Protein AF-A0A921DQW8-F1 (afdb_monomer_lite)

Structure (mmCIF, N/CA/C/O backbone):
data_AF-A0A921DQW8-F1
#
_entry.id   AF-A0A921DQW8-F1
#
loop_
_atom_site.group_PDB
_atom_site.id
_atom_site.type_symbol
_atom_site.label_atom_id
_atom_site.label_alt_id
_atom_site.label_comp_id
_atom_site.label_asym_id
_atom_site.label_entity_id
_atom_site.label_seq_id
_atom_site.pdbx_PDB_ins_code
_atom_site.Cartn_x
_atom_site.Cartn_y
_atom_site.Cartn_z
_atom_site.occupancy
_atom_site.B_iso_or_equiv
_atom_site.auth_seq_id
_atom_site.auth_comp_id
_atom_site.auth_asym_id
_atom_site.auth_atom_id
_atom_site.pdbx_PDB_model_num
ATOM 1 N N . SER A 1 1 ? 6.099 13.358 -1.386 1.00 64.31 1 SER A N 1
ATOM 2 C CA . SER A 1 1 ? 5.089 12.644 -2.205 1.00 64.31 1 SER A CA 1
ATOM 3 C C . SER A 1 1 ? 3.681 12.896 -1.661 1.00 64.31 1 SER A C 1
ATOM 5 O O . SER A 1 1 ? 3.544 13.055 -0.454 1.00 64.31 1 SER A O 1
ATOM 7 N N . ASN A 1 2 ? 2.628 12.909 -2.497 1.00 73.12 2 ASN A N 1
ATOM 8 C CA . ASN A 1 2 ? 1.235 13.080 -2.028 1.00 73.12 2 ASN A CA 1
ATOM 9 C C . ASN A 1 2 ? 0.839 12.033 -0.972 1.00 73.12 2 ASN A C 1
ATOM 11 O O . ASN A 1 2 ? 0.105 12.347 -0.037 1.00 73.12 2 ASN A O 1
ATOM 15 N N . ILE A 1 3 ? 1.377 10.813 -1.077 1.00 74.94 3 ILE A N 1
ATOM 16 C CA . ILE A 1 3 ? 1.106 9.724 -0.129 1.00 74.94 3 ILE A CA 1
ATOM 17 C C . ILE A 1 3 ? 1.624 10.028 1.285 1.00 74.94 3 ILE A C 1
ATOM 19 O O . ILE A 1 3 ? 0.989 9.659 2.266 1.00 74.94 3 ILE A O 1
ATOM 23 N N . GLU A 1 4 ? 2.737 10.754 1.407 1.00 78.25 4 GLU A N 1
ATOM 24 C CA . GLU A 1 4 ? 3.323 11.128 2.700 1.00 78.25 4 GLU A CA 1
ATOM 25 C C . GLU A 1 4 ? 2.500 12.219 3.378 1.00 78.25 4 GLU A C 1
ATOM 27 O O . GLU A 1 4 ? 2.271 12.160 4.583 1.00 78.25 4 GLU A O 1
ATOM 32 N N . THR A 1 5 ? 2.004 13.185 2.599 1.00 81.56 5 THR A N 1
ATOM 33 C CA . THR A 1 5 ? 1.099 14.227 3.096 1.00 81.56 5 THR A CA 1
ATOM 34 C C . THR A 1 5 ? -0.198 13.613 3.618 1.00 81.56 5 THR A C 1
ATOM 36 O O . THR A 1 5 ? -0.633 13.939 4.722 1.00 81.56 5 THR A O 1
ATOM 39 N N . ILE A 1 6 ? -0.785 12.679 2.862 1.00 79.12 6 ILE A N 1
ATOM 40 C CA . ILE A 1 6 ? -1.990 11.944 3.272 1.00 79.12 6 ILE A CA 1
ATOM 41 C C . ILE A 1 6 ? -1.719 11.151 4.555 1.00 79.12 6 ILE A C 1
ATOM 43 O O . ILE A 1 6 ? -2.476 11.259 5.520 1.00 79.12 6 ILE A O 1
ATOM 47 N N . LEU A 1 7 ? -0.608 10.415 4.605 1.00 81.69 7 LEU A N 1
ATOM 48 C CA . LEU A 1 7 ? -0.216 9.628 5.771 1.00 81.69 7 LEU A CA 1
ATOM 49 C C . LEU A 1 7 ? -0.015 10.515 7.009 1.00 81.69 7 LEU A C 1
ATOM 51 O O . LEU A 1 7 ? -0.511 10.173 8.079 1.00 81.69 7 LEU A O 1
ATOM 55 N N . LYS A 1 8 ? 0.625 11.681 6.868 1.00 84.81 8 LYS A N 1
ATOM 56 C CA . LYS A 1 8 ? 0.818 12.648 7.960 1.00 84.81 8 LYS A CA 1
ATOM 57 C C . LYS A 1 8 ? -0.508 13.199 8.488 1.00 84.81 8 LYS A C 1
ATOM 59 O O . LYS A 1 8 ? -0.689 13.304 9.700 1.00 84.81 8 LYS A O 1
ATOM 64 N N . HIS A 1 9 ? -1.442 13.549 7.602 1.00 83.06 9 HIS A N 1
ATOM 65 C CA . HIS A 1 9 ? -2.761 14.036 8.015 1.00 83.06 9 HIS A CA 1
ATOM 66 C C . HIS A 1 9 ? -3.558 12.959 8.754 1.00 83.06 9 HIS A C 1
ATOM 68 O O . HIS A 1 9 ? -4.126 13.235 9.808 1.00 83.06 9 HIS A O 1
ATOM 74 N N . ILE A 1 10 ? -3.556 11.728 8.242 1.00 82.12 10 ILE A N 1
ATOM 75 C CA . ILE A 1 10 ? -4.278 10.614 8.864 1.00 82.12 10 ILE A CA 1
ATOM 76 C C . ILE A 1 10 ? -3.644 10.238 10.208 1.00 82.12 10 ILE A C 1
ATOM 78 O O . ILE A 1 10 ? -4.370 10.010 11.171 1.00 82.12 10 ILE A O 1
ATOM 82 N N . GLN A 1 11 ? -2.312 10.259 10.320 1.00 82.75 11 GLN A N 1
ATOM 83 C CA . GLN A 1 11 ? -1.618 10.092 11.602 1.00 82.75 11 GLN A CA 1
ATOM 84 C C . GLN A 1 11 ? -2.029 11.155 12.616 1.00 82.75 11 GLN A C 1
ATOM 86 O O . GLN A 1 11 ? -2.418 10.813 13.726 1.00 82.75 11 GLN A O 1
ATOM 91 N N . SER A 1 12 ? -2.045 12.431 12.218 1.00 82.44 12 SER A N 1
ATOM 92 C CA . SER A 1 12 ? -2.461 13.516 13.112 1.00 82.44 12 SER A CA 1
ATOM 93 C C . SER A 1 12 ? -3.889 13.333 13.641 1.00 82.44 12 SER A C 1
ATOM 95 O O . SER A 1 12 ? -4.164 13.673 14.791 1.00 82.44 12 SER A O 1
ATOM 97 N N . ILE A 1 13 ? -4.796 12.782 12.829 1.00 83.12 13 ILE A N 1
ATOM 98 C CA . ILE A 1 13 ? -6.156 12.436 13.263 1.00 83.12 13 ILE A CA 1
ATOM 99 C C . ILE A 1 13 ? -6.124 11.247 14.231 1.00 83.12 13 ILE A C 1
ATOM 101 O O . ILE A 1 13 ? -6.707 11.328 15.309 1.00 83.12 13 ILE A O 1
ATOM 105 N N . ALA A 1 14 ? -5.407 10.175 13.887 1.00 82.44 14 ALA A N 1
ATOM 106 C CA . ALA A 1 14 ? -5.296 8.979 14.721 1.00 82.44 14 ALA A CA 1
ATOM 107 C C . ALA A 1 14 ? -4.681 9.269 16.108 1.00 82.44 14 ALA A C 1
ATOM 109 O O . ALA A 1 14 ? -5.123 8.704 17.110 1.00 82.44 14 ALA A O 1
ATOM 110 N N . ASP A 1 15 ? -3.701 10.172 16.183 1.00 82.19 15 ASP A N 1
ATOM 111 C CA . ASP A 1 15 ? -3.058 10.586 17.436 1.00 82.19 15 ASP A CA 1
ATOM 112 C C . ASP A 1 15 ? -3.996 11.439 18.303 1.00 82.19 15 ASP A C 1
ATOM 114 O O . ASP A 1 15 ? -4.072 11.244 19.519 1.00 82.19 15 ASP A O 1
ATOM 118 N N . LYS A 1 16 ? -4.779 12.334 17.683 1.00 80.31 16 LYS A N 1
ATOM 119 C CA . LYS A 1 16 ? -5.834 13.096 18.376 1.00 80.31 16 LYS A CA 1
ATOM 120 C C . LYS A 1 16 ? -6.918 12.185 18.950 1.00 80.31 16 LYS A C 1
ATOM 122 O O . LYS A 1 16 ? -7.450 12.473 20.018 1.00 80.31 16 LYS A O 1
ATOM 127 N N . GLU A 1 17 ? -7.238 11.089 18.267 1.00 74.56 17 GLU A N 1
ATOM 128 C CA . GLU A 1 17 ? -8.199 10.101 18.762 1.00 74.56 17 GLU A CA 1
ATOM 129 C C . GLU A 1 17 ? -7.657 9.303 19.958 1.00 74.56 17 GLU A C 1
ATOM 131 O O . GLU A 1 17 ? -8.418 9.071 20.896 1.00 74.56 17 GLU A O 1
ATOM 136 N N . LYS A 1 18 ? -6.356 8.960 19.982 1.00 67.00 18 LYS A N 1
ATOM 137 C CA . LYS A 1 18 ? -5.701 8.311 21.140 1.00 67.00 18 LYS A CA 1
ATOM 138 C C . LYS A 1 18 ? -5.631 9.212 22.373 1.00 67.00 18 LYS A C 1
ATOM 140 O O . LYS A 1 18 ? -5.894 8.760 23.482 1.00 67.00 18 LYS A O 1
ATOM 145 N N . GLY A 1 19 ? -5.291 10.490 22.196 1.00 56.78 19 GLY A N 1
ATOM 146 C CA . GLY A 1 19 ? -5.148 11.439 23.311 1.00 56.78 19 GLY A CA 1
ATOM 147 C C . GLY A 1 19 ? -6.454 11.731 24.059 1.00 56.78 19 GLY A C 1
ATOM 148 O O . GLY A 1 19 ? -6.428 12.208 25.188 1.00 56.78 19 GLY A O 1
ATOM 149 N N . ASN A 1 20 ? -7.596 11.408 23.453 1.00 55.75 20 ASN A N 1
ATOM 150 C CA . ASN A 1 20 ? -8.922 11.669 24.000 1.00 55.75 20 ASN A CA 1
ATOM 151 C C . ASN A 1 20 ? -9.524 10.442 24.724 1.00 55.75 20 ASN A C 1
ATOM 153 O O . ASN A 1 20 ? -10.713 10.439 25.031 1.00 55.75 20 ASN A O 1
ATOM 157 N N . GLU A 1 21 ? -8.756 9.368 24.950 1.00 49.47 21 GLU A N 1
ATOM 158 C CA . GLU A 1 21 ? -9.203 8.145 25.650 1.00 49.47 21 GLU A CA 1
ATOM 159 C C . GLU A 1 21 ? -9.097 8.234 27.192 1.00 49.47 21 GLU A C 1
ATOM 161 O O . GLU A 1 21 ? -9.459 7.283 27.877 1.00 49.47 21 GLU A O 1
ATOM 166 N N . GLY A 1 22 ? -8.647 9.366 27.753 1.00 45.25 22 GLY A N 1
ATOM 167 C CA . GLY A 1 22 ? -8.372 9.521 29.193 1.00 45.25 22 GLY A CA 1
ATOM 168 C C . GLY A 1 22 ? -9.376 10.323 30.034 1.00 45.25 22 GLY A C 1
ATOM 169 O O . GLY A 1 22 ? -9.175 10.437 31.239 1.00 45.25 22 GLY A O 1
ATOM 170 N N . GLN A 1 23 ? -10.437 10.897 29.462 1.00 44.53 23 GLN A N 1
ATOM 171 C CA . GLN A 1 23 ? -11.397 11.718 30.217 1.00 44.53 23 GLN A CA 1
ATOM 172 C C . GLN A 1 23 ? -12.835 11.373 29.839 1.00 44.53 23 GLN A C 1
ATOM 174 O O . GLN A 1 23 ? -13.385 11.913 28.885 1.00 44.53 23 GLN A O 1
ATOM 179 N N . GLN A 1 24 ? -13.457 10.492 30.623 1.00 40.00 24 GLN A N 1
ATOM 180 C CA . GLN A 1 24 ? -14.913 10.461 30.734 1.00 40.00 24 GLN A CA 1
ATOM 181 C C . GLN A 1 24 ? -15.330 9.940 32.116 1.00 40.00 24 GLN A C 1
ATOM 183 O O . GLN A 1 24 ? -15.578 8.759 32.329 1.00 40.00 24 GLN A O 1
ATOM 188 N N . ALA A 1 25 ? -15.402 10.873 33.064 1.00 41.19 25 ALA A N 1
ATOM 189 C CA . ALA A 1 25 ? -16.357 10.840 34.161 1.00 41.19 25 ALA A CA 1
ATOM 190 C C . ALA A 1 25 ? -16.971 12.245 34.237 1.00 41.19 25 ALA A C 1
ATOM 192 O O . ALA A 1 25 ? -16.281 13.191 34.609 1.00 41.19 25 ALA A O 1
ATOM 193 N N . GLY A 1 26 ? -18.237 12.388 33.830 1.00 39.81 26 GLY A N 1
ATOM 194 C CA . GLY A 1 26 ? -19.007 13.617 34.049 1.00 39.81 26 GLY A CA 1
ATOM 195 C C . GLY A 1 26 ? -19.821 14.124 32.856 1.00 39.81 26 GLY A C 1
ATOM 196 O O . GLY A 1 26 ? -19.313 14.876 32.038 1.00 39.81 26 GLY A O 1
ATOM 197 N N . THR A 1 27 ? -21.106 13.763 32.881 1.00 38.38 27 THR A N 1
ATOM 198 C CA . THR A 1 27 ? -22.285 14.583 32.538 1.00 38.38 27 THR A CA 1
ATOM 199 C C . THR A 1 27 ? -22.558 15.001 31.083 1.00 38.38 27 THR A C 1
ATOM 201 O O . THR A 1 27 ? -21.798 15.702 30.426 1.00 38.38 27 THR A O 1
ATOM 204 N N . SER A 1 28 ? -23.763 14.604 30.660 1.00 54.41 28 SER A N 1
ATOM 205 C CA . SER A 1 28 ? -24.532 14.940 29.463 1.00 54.41 28 SER A CA 1
ATOM 206 C C . SER A 1 28 ? -24.304 16.315 28.830 1.00 54.41 28 SER A C 1
ATOM 208 O O . SER A 1 28 ? -24.514 17.355 29.453 1.00 54.41 28 SER A O 1
ATOM 210 N N . SER A 1 29 ? -24.096 16.299 27.514 1.00 36.59 29 SER A N 1
ATOM 211 C CA . SER A 1 29 ? -24.770 17.206 26.580 1.00 36.59 29 SER A CA 1
ATOM 212 C C . SER A 1 29 ? -24.834 16.560 25.201 1.00 36.59 29 SER A C 1
ATOM 214 O O . SER A 1 29 ? -23.840 16.057 24.680 1.00 36.59 29 SER A O 1
ATOM 216 N N . GLU A 1 30 ? -26.038 16.550 24.641 1.00 48.25 30 GLU A N 1
ATOM 217 C CA . GLU A 1 30 ? -26.381 16.025 23.327 1.00 48.25 30 GLU A CA 1
ATOM 218 C C . GLU A 1 30 ? -25.607 16.769 22.232 1.00 48.25 30 GLU A C 1
ATOM 220 O O . GLU A 1 30 ? -25.965 17.842 21.764 1.00 48.25 30 GLU A O 1
ATOM 225 N N . THR A 1 31 ? -24.507 16.172 21.807 1.00 42.84 31 THR A N 1
ATOM 226 C CA . THR A 1 31 ? -23.959 16.306 20.454 1.00 42.84 31 THR A CA 1
ATOM 227 C C . THR A 1 31 ? -23.869 14.865 19.967 1.00 42.84 31 THR A C 1
ATOM 229 O O . THR A 1 31 ? -23.573 14.019 20.814 1.00 42.84 31 THR A O 1
ATOM 232 N N . PRO A 1 32 ? -24.148 14.508 18.697 1.00 42.09 32 PRO A N 1
ATOM 233 C CA . PRO A 1 32 ? -24.033 13.117 18.286 1.00 42.09 32 PRO A CA 1
ATOM 234 C C . PRO A 1 32 ? -22.582 12.720 18.520 1.00 42.09 32 PRO A C 1
ATOM 236 O O . PRO A 1 32 ? -21.691 13.132 17.771 1.00 42.09 32 PRO A O 1
ATOM 239 N N . GLU A 1 33 ? -22.343 11.994 19.616 1.00 46.59 33 GLU A N 1
ATOM 240 C CA . GLU A 1 33 ? -21.067 11.390 19.913 1.00 46.59 33 GLU A CA 1
ATOM 241 C C . GLU A 1 33 ? -20.765 10.606 18.650 1.00 46.59 33 GLU A C 1
ATOM 243 O O . GLU A 1 33 ? -21.420 9.604 18.335 1.00 46.59 33 GLU A O 1
ATOM 248 N N . LYS A 1 34 ? -19.790 11.098 17.880 1.00 54.97 34 LYS A N 1
ATOM 249 C CA . LYS A 1 34 ? -19.016 10.267 16.974 1.00 54.97 34 LYS A CA 1
ATOM 250 C C . LYS A 1 34 ? -18.355 9.261 17.892 1.00 54.97 34 LYS A C 1
ATOM 252 O O . LYS A 1 34 ? -17.221 9.444 18.325 1.00 54.97 34 LYS A O 1
ATOM 257 N N . SER A 1 35 ? -19.151 8.267 18.270 1.00 53.91 35 SER A N 1
ATOM 258 C CA . SER A 1 35 ? -18.756 7.079 18.977 1.00 53.91 35 SER A CA 1
ATOM 259 C C . SER A 1 35 ? -17.465 6.680 18.304 1.00 53.91 35 SER A C 1
ATOM 261 O O . SER A 1 35 ? -17.421 6.485 17.085 1.00 53.91 35 SER A O 1
ATOM 263 N N . LYS A 1 36 ? -16.392 6.705 19.092 1.00 66.31 36 LYS A N 1
ATOM 264 C CA . LYS A 1 36 ? -15.060 6.247 18.717 1.00 66.31 36 LYS A CA 1
ATOM 265 C C . LYS A 1 36 ? -15.177 4.741 18.483 1.00 66.31 36 LYS A C 1
ATOM 267 O O . LYS A 1 36 ? -14.732 3.942 19.300 1.00 66.31 36 LYS A O 1
ATOM 272 N N . LYS A 1 37 ? -15.916 4.346 17.441 1.00 77.81 37 LYS A N 1
ATOM 273 C CA . LYS A 1 37 ? -16.248 2.963 17.135 1.00 77.81 37 LYS A CA 1
ATOM 274 C C . LYS A 1 37 ? -14.937 2.302 16.772 1.00 77.81 37 LYS A C 1
ATOM 276 O O . LYS A 1 37 ? -14.331 2.613 15.746 1.00 77.81 37 LYS A O 1
ATOM 281 N N . LYS A 1 38 ? -14.488 1.441 17.675 1.00 87.81 38 LYS A N 1
ATOM 282 C CA . LYS A 1 38 ? -13.347 0.576 17.446 1.00 87.81 38 LYS A CA 1
ATOM 283 C C . LYS A 1 38 ? -13.809 -0.570 16.562 1.00 87.81 38 LYS A C 1
ATOM 285 O O . LYS A 1 38 ? -14.911 -1.090 16.729 1.00 87.81 38 LYS A O 1
ATOM 290 N N . VAL A 1 39 ? -12.974 -0.921 15.602 1.00 89.06 39 VAL A N 1
ATOM 291 C CA . VAL A 1 39 ? -13.203 -2.009 14.663 1.00 89.06 39 VAL A CA 1
ATOM 292 C C . VAL A 1 39 ? -12.063 -3.007 14.768 1.00 89.06 39 VAL A C 1
ATOM 294 O O . VAL A 1 39 ? -10.925 -2.653 15.086 1.00 89.06 39 VAL A O 1
ATOM 297 N N . ILE A 1 40 ? -12.387 -4.262 14.492 1.00 92.00 40 ILE A N 1
ATOM 298 C CA . ILE A 1 40 ? -11.417 -5.321 14.249 1.00 92.00 40 ILE A CA 1
ATOM 299 C C . ILE A 1 40 ? -11.579 -5.682 12.780 1.00 92.00 40 ILE A C 1
ATOM 301 O O . ILE A 1 40 ? -12.696 -5.927 12.326 1.00 92.00 40 ILE A O 1
ATOM 305 N N . ILE A 1 41 ? -10.481 -5.656 12.033 1.00 91.69 41 ILE A N 1
ATOM 306 C CA . ILE A 1 41 ? -10.473 -6.048 10.624 1.00 91.69 41 ILE A CA 1
ATOM 307 C C . ILE A 1 41 ? -9.690 -7.353 10.553 1.00 91.69 41 ILE A C 1
ATOM 309 O O . ILE A 1 41 ? -8.467 -7.362 10.707 1.00 91.69 41 ILE A O 1
ATOM 313 N N . ASP A 1 42 ? -10.407 -8.457 10.361 1.00 93.50 42 ASP A N 1
ATOM 314 C CA . ASP A 1 42 ? -9.800 -9.787 10.301 1.00 93.50 42 ASP A CA 1
ATOM 315 C C . ASP A 1 42 ? -8.896 -9.939 9.084 1.00 93.50 42 ASP A C 1
ATOM 317 O O . ASP A 1 42 ? -7.790 -10.464 9.200 1.00 93.50 42 ASP A O 1
ATOM 321 N N . GLU A 1 43 ? -9.339 -9.426 7.939 1.00 93.75 43 GLU A N 1
ATOM 322 C CA . GLU A 1 43 ? -8.581 -9.475 6.702 1.00 93.75 43 GLU A CA 1
ATOM 323 C C . GLU A 1 43 ? -8.885 -8.270 5.810 1.00 93.75 43 GLU A C 1
ATOM 325 O O . GLU A 1 43 ? -10.036 -7.888 5.600 1.00 93.75 43 GLU A O 1
ATOM 330 N N . LEU A 1 44 ? -7.822 -7.696 5.257 1.00 93.44 44 LEU A N 1
ATOM 331 C CA . LEU A 1 44 ? -7.856 -6.731 4.177 1.00 93.44 44 LEU A CA 1
ATOM 332 C C . LEU A 1 44 ? -6.941 -7.224 3.060 1.00 93.44 44 LEU A C 1
ATOM 334 O O . LEU A 1 44 ? -5.747 -7.442 3.275 1.00 93.44 44 LEU A O 1
ATOM 338 N N . VAL A 1 45 ? -7.495 -7.334 1.855 1.00 93.75 45 VAL A N 1
ATOM 339 C CA . VAL A 1 45 ? -6.744 -7.694 0.652 1.00 93.75 45 VAL A CA 1
ATOM 340 C C . VAL A 1 45 ? -6.881 -6.580 -0.378 1.00 93.75 45 VAL A C 1
ATOM 342 O O . VAL A 1 45 ? -7.992 -6.225 -0.767 1.00 93.75 45 VAL A O 1
ATOM 345 N N . ILE A 1 46 ? -5.752 -6.048 -0.837 1.00 91.06 46 ILE A N 1
ATOM 346 C CA . ILE A 1 46 ? -5.675 -5.098 -1.947 1.00 91.06 46 ILE A CA 1
ATOM 347 C C . ILE A 1 46 ? -5.046 -5.836 -3.127 1.00 91.06 46 ILE A C 1
ATOM 349 O O . ILE A 1 46 ? -3.893 -6.261 -3.055 1.00 91.06 46 ILE A O 1
ATOM 353 N N . ARG A 1 47 ? -5.818 -6.001 -4.203 1.00 92.94 47 ARG A N 1
ATOM 354 C CA . ARG A 1 47 ? -5.421 -6.699 -5.434 1.00 92.94 47 ARG A CA 1
ATOM 355 C C . ARG A 1 47 ? -5.410 -5.733 -6.606 1.00 92.94 47 ARG A C 1
ATOM 357 O O . ARG A 1 47 ? -6.088 -4.709 -6.559 1.00 92.94 47 ARG A O 1
ATOM 364 N N . ASP A 1 48 ? -4.636 -6.080 -7.631 1.00 88.44 48 ASP A N 1
ATOM 365 C CA . ASP A 1 48 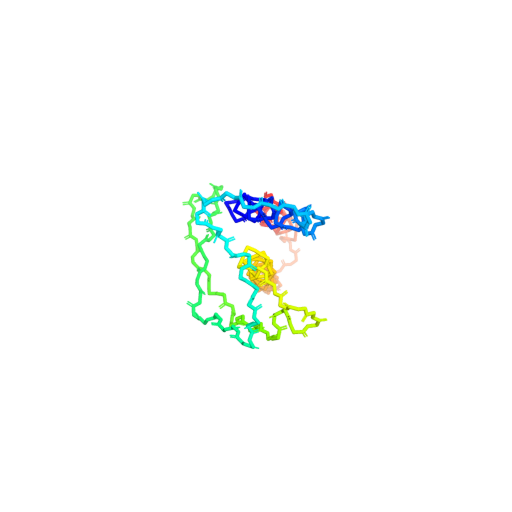? -4.611 -5.393 -8.929 1.00 88.44 48 ASP A CA 1
ATOM 366 C C . ASP A 1 48 ? -4.386 -3.874 -8.833 1.00 88.44 48 ASP A C 1
ATOM 368 O O . ASP A 1 48 ? -4.796 -3.097 -9.698 1.00 88.44 48 ASP A O 1
ATOM 372 N N . ALA A 1 49 ? -3.721 -3.433 -7.764 1.00 86.75 49 ALA A N 1
ATOM 373 C CA . ALA A 1 49 ? -3.436 -2.029 -7.550 1.00 86.75 49 ALA A CA 1
ATOM 374 C C . ALA A 1 49 ? -2.341 -1.567 -8.517 1.00 86.75 49 ALA A C 1
ATOM 376 O O . ALA A 1 49 ? -1.365 -2.272 -8.770 1.00 86.75 49 ALA A O 1
ATOM 377 N N . GLN A 1 50 ? -2.488 -0.353 -9.039 1.00 85.81 50 GLN A N 1
ATOM 378 C CA . GLN A 1 50 ? -1.494 0.280 -9.899 1.00 85.81 50 GLN A CA 1
ATOM 379 C C . GLN A 1 50 ? -1.048 1.595 -9.277 1.00 85.81 50 GLN A C 1
ATOM 381 O O . GLN A 1 50 ? -1.859 2.348 -8.734 1.00 85.81 50 GLN A O 1
ATOM 386 N N . ALA A 1 51 ? 0.246 1.879 -9.371 1.00 83.38 51 ALA A N 1
ATOM 387 C CA . ALA A 1 51 ? 0.809 3.155 -8.976 1.00 83.38 51 ALA A CA 1
ATOM 388 C C . ALA A 1 51 ? 1.406 3.860 -10.190 1.00 83.38 51 ALA A C 1
ATOM 390 O O . ALA A 1 51 ? 2.188 3.284 -10.942 1.00 83.38 51 ALA A O 1
ATOM 391 N N . THR A 1 52 ? 1.075 5.137 -10.348 1.00 83.62 52 THR A N 1
ATOM 392 C CA . THR A 1 52 ? 1.690 5.984 -11.368 1.00 83.62 52 THR A CA 1
ATOM 393 C C . THR A 1 52 ? 2.911 6.673 -10.778 1.00 83.62 52 THR A C 1
ATOM 395 O O . THR A 1 52 ? 2.796 7.519 -9.890 1.00 83.62 52 THR A O 1
ATOM 398 N N . LEU A 1 53 ? 4.090 6.327 -11.286 1.00 77.50 53 LEU A N 1
ATOM 399 C CA . LEU A 1 53 ? 5.343 7.009 -10.987 1.00 77.50 53 LEU A CA 1
ATOM 400 C C . LEU A 1 53 ? 5.557 8.138 -11.987 1.00 77.50 53 LEU A C 1
ATOM 402 O O . LEU A 1 53 ? 5.738 7.899 -13.180 1.00 77.50 53 LEU A O 1
ATOM 406 N N . LEU A 1 54 ? 5.576 9.368 -11.485 1.00 78.00 54 LEU A N 1
ATOM 407 C CA . LEU A 1 54 ? 6.029 10.517 -12.252 1.00 78.00 54 LEU A CA 1
ATOM 408 C C . LEU A 1 54 ? 7.555 10.594 -12.169 1.00 78.00 54 LEU A C 1
ATOM 410 O O . LEU A 1 54 ? 8.103 10.660 -11.071 1.00 78.00 54 LEU A O 1
ATOM 414 N N . ILE A 1 55 ? 8.224 10.628 -13.320 1.00 74.88 55 ILE A N 1
ATOM 415 C CA . ILE A 1 55 ? 9.664 10.871 -13.451 1.00 74.88 55 ILE A CA 1
ATOM 416 C C . ILE A 1 55 ? 9.830 12.306 -13.969 1.00 74.88 55 ILE A C 1
ATOM 418 O O . ILE A 1 55 ? 9.780 12.528 -15.184 1.00 74.88 55 ILE A O 1
ATOM 422 N N . PRO A 1 56 ? 10.014 13.308 -13.084 1.00 71.38 56 PRO A N 1
ATOM 423 C CA . PRO A 1 56 ? 9.922 14.718 -13.466 1.00 71.38 56 PRO A CA 1
ATOM 424 C C . PRO A 1 56 ? 10.948 15.116 -14.530 1.00 71.38 56 PRO A C 1
ATOM 426 O O . PRO A 1 56 ? 10.638 15.878 -15.440 1.00 71.38 56 PRO A O 1
ATOM 429 N N . MET A 1 57 ? 12.156 14.551 -14.450 1.00 68.44 57 MET A N 1
ATOM 430 C CA . MET A 1 57 ? 13.263 14.868 -15.356 1.00 68.44 57 MET A CA 1
ATOM 431 C C . MET A 1 57 ? 13.009 14.406 -16.797 1.00 68.44 57 MET A C 1
ATOM 433 O O . MET A 1 57 ? 13.486 15.039 -17.732 1.00 68.44 57 MET A O 1
ATOM 437 N N . LEU A 1 58 ? 12.219 13.342 -16.977 1.00 72.50 58 LEU A N 1
ATOM 438 C CA . LEU A 1 58 ? 11.842 12.813 -18.291 1.00 72.50 58 LEU A CA 1
ATOM 439 C C . LEU A 1 58 ? 10.440 13.258 -18.726 1.00 72.50 58 LEU A C 1
ATOM 441 O O . LEU A 1 58 ? 9.999 12.885 -19.809 1.00 72.50 58 LEU A O 1
ATOM 445 N N . LYS A 1 59 ? 9.719 14.010 -17.876 1.00 77.50 59 LYS A N 1
ATOM 446 C CA . LYS A 1 59 ? 8.284 14.320 -18.037 1.00 77.50 59 LYS A CA 1
ATOM 447 C C . LYS A 1 59 ? 7.450 13.071 -18.367 1.00 77.50 59 LYS A C 1
ATOM 449 O O . LYS A 1 59 ? 6.430 13.154 -19.046 1.00 77.50 59 LYS A O 1
ATOM 454 N N . LEU A 1 60 ? 7.898 11.913 -17.885 1.00 75.50 60 LEU A N 1
ATOM 455 C CA . LEU A 1 60 ? 7.319 10.611 -18.182 1.00 75.50 60 LEU A CA 1
ATOM 456 C C . LEU A 1 60 ? 6.523 10.136 -16.969 1.00 75.50 60 LEU A C 1
ATOM 458 O O . LEU A 1 60 ? 6.986 10.259 -15.835 1.00 75.50 60 LEU A O 1
ATOM 462 N N . SER A 1 61 ? 5.344 9.573 -17.213 1.00 79.69 61 SER A N 1
ATOM 463 C CA . SER A 1 61 ? 4.569 8.857 -16.200 1.00 79.69 61 SER A CA 1
ATOM 464 C C . SER A 1 61 ? 4.570 7.374 -16.542 1.00 79.69 61 SER A C 1
ATOM 466 O O . SER A 1 61 ? 4.210 7.004 -17.656 1.00 79.69 61 SER A O 1
ATOM 468 N N . VAL A 1 62 ? 4.986 6.532 -15.601 1.00 80.75 62 VAL A N 1
ATOM 469 C CA . VAL A 1 62 ? 5.030 5.075 -15.768 1.00 80.75 62 VAL A CA 1
ATOM 470 C C . VAL A 1 62 ? 4.033 4.455 -14.800 1.00 80.75 62 VAL A C 1
ATOM 472 O O . VAL A 1 62 ? 4.121 4.699 -13.597 1.00 80.75 62 VAL A O 1
ATOM 475 N N . SER A 1 63 ? 3.089 3.663 -15.311 1.00 84.00 63 SER A N 1
ATOM 476 C CA .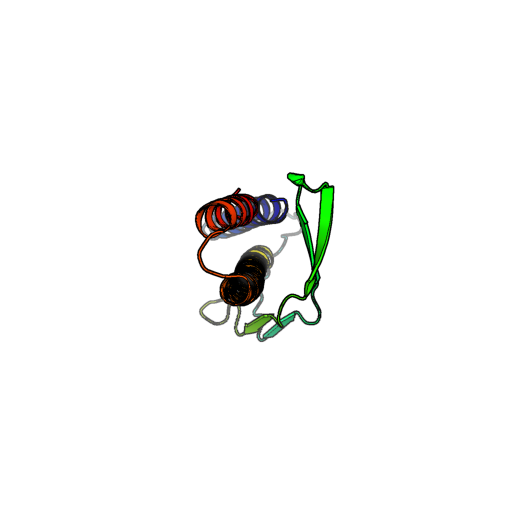 SER A 1 63 ? 2.221 2.846 -14.457 1.00 84.00 63 SER A CA 1
ATOM 477 C C . SER A 1 63 ? 2.962 1.576 -14.062 1.00 84.00 63 SER A C 1
ATOM 479 O O . SER A 1 63 ? 3.502 0.879 -14.924 1.00 84.00 63 SER A O 1
ATOM 481 N N . ILE A 1 64 ? 3.005 1.288 -12.766 1.00 82.94 64 ILE A N 1
ATOM 482 C CA . ILE A 1 64 ? 3.613 0.080 -12.220 1.00 82.94 64 ILE A CA 1
ATOM 483 C C . ILE A 1 64 ? 2.562 -0.726 -11.448 1.00 82.94 64 ILE A C 1
ATOM 485 O O . ILE A 1 64 ? 1.828 -0.154 -10.635 1.00 82.94 64 ILE A O 1
ATOM 489 N N . PRO A 1 65 ? 2.461 -2.046 -11.679 1.00 84.25 65 PRO A N 1
ATOM 490 C CA . PRO A 1 65 ? 1.596 -2.889 -10.872 1.00 84.25 65 PRO A CA 1
ATOM 491 C C . PRO A 1 65 ? 2.190 -3.029 -9.470 1.00 84.25 65 PRO A C 1
ATOM 493 O O . PRO A 1 6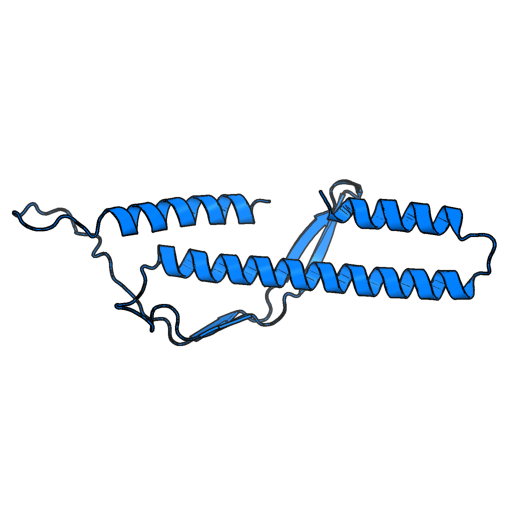5 ? 3.392 -3.253 -9.304 1.00 84.25 65 PRO A O 1
ATOM 496 N N . LEU A 1 66 ? 1.338 -2.900 -8.461 1.00 84.62 66 LEU A N 1
ATOM 497 C CA . LEU A 1 66 ? 1.671 -3.231 -7.085 1.00 84.62 66 LEU A CA 1
ATOM 498 C C . LEU A 1 66 ? 1.342 -4.707 -6.832 1.00 84.62 66 LEU A C 1
ATOM 500 O O . LEU A 1 66 ? 0.344 -5.212 -7.353 1.00 84.62 66 LEU A O 1
ATOM 504 N N . PRO A 1 67 ? 2.160 -5.418 -6.040 1.00 86.75 67 PRO A N 1
ATOM 505 C CA . PRO A 1 67 ? 1.837 -6.775 -5.626 1.00 86.75 67 PRO A CA 1
ATOM 506 C C . PRO A 1 67 ? 0.577 -6.786 -4.751 1.00 86.75 67 PRO A C 1
ATOM 508 O O . PRO A 1 67 ? 0.215 -5.768 -4.159 1.00 86.75 67 PRO A O 1
ATOM 511 N N . GLU A 1 68 ? -0.063 -7.954 -4.638 1.00 91.19 68 GLU A N 1
ATOM 512 C CA . GLU A 1 68 ? -1.157 -8.158 -3.683 1.00 91.19 68 GLU A CA 1
ATOM 513 C C . GLU A 1 68 ? -0.676 -7.807 -2.269 1.00 91.19 68 GLU A C 1
ATOM 515 O O . GLU A 1 68 ? 0.326 -8.343 -1.791 1.00 91.19 68 GLU A O 1
ATOM 520 N N . ILE A 1 69 ? -1.397 -6.903 -1.607 1.00 89.50 69 ILE A N 1
ATOM 521 C CA . ILE A 1 69 ? -1.148 -6.534 -0.214 1.00 89.50 69 ILE A CA 1
ATOM 522 C C . ILE A 1 69 ? -2.207 -7.226 0.626 1.00 89.50 69 ILE A C 1
ATOM 524 O O . ILE A 1 69 ? -3.402 -7.003 0.425 1.00 89.50 69 ILE A O 1
ATOM 528 N N . ARG A 1 70 ? -1.771 -8.043 1.583 1.00 92.19 70 ARG A N 1
ATOM 529 C CA . ARG A 1 70 ? -2.655 -8.737 2.515 1.00 92.19 70 ARG A CA 1
ATOM 530 C C . ARG A 1 70 ? -2.287 -8.366 3.942 1.00 92.19 70 ARG A C 1
ATOM 532 O O . ARG A 1 70 ? -1.172 -8.615 4.383 1.00 92.19 70 ARG A O 1
ATOM 539 N N . LEU A 1 71 ? -3.244 -7.779 4.649 1.00 91.69 71 LEU A N 1
ATOM 540 C CA . LEU A 1 71 ? -3.139 -7.424 6.058 1.00 91.69 71 LEU A CA 1
ATOM 541 C C . LEU A 1 71 ? -4.189 -8.211 6.834 1.00 91.69 71 LEU A C 1
ATOM 543 O O . LEU A 1 71 ? -5.363 -8.193 6.478 1.00 91.69 71 LEU A O 1
ATOM 547 N N . THR A 1 72 ? -3.778 -8.883 7.903 1.00 93.88 72 THR A N 1
ATOM 548 C CA . THR A 1 72 ? -4.669 -9.710 8.724 1.00 93.88 72 THR A CA 1
ATOM 549 C C . THR A 1 72 ? -4.622 -9.283 10.182 1.00 93.88 72 THR A C 1
ATOM 551 O O . THR A 1 72 ? -3.567 -8.894 10.679 1.00 93.88 72 THR A O 1
ATOM 554 N N . GLY A 1 73 ? -5.747 -9.400 10.885 1.00 91.56 73 GLY A N 1
ATOM 555 C CA . GLY A 1 73 ? -5.813 -9.217 12.336 1.00 91.56 73 GLY A CA 1
ATOM 556 C C . GLY A 1 73 ? -5.579 -7.782 12.817 1.00 91.56 73 GLY A C 1
ATOM 557 O O . GLY A 1 73 ? -5.076 -7.579 13.923 1.00 91.56 73 GLY A O 1
ATOM 558 N N . ILE A 1 74 ? -5.949 -6.771 12.026 1.00 89.88 74 ILE A N 1
ATOM 559 C CA . ILE A 1 74 ? -5.806 -5.369 12.431 1.00 89.88 74 ILE A CA 1
ATOM 560 C C . ILE A 1 74 ? -6.711 -5.102 13.644 1.00 89.88 74 ILE A C 1
ATOM 562 O O . ILE A 1 74 ? -7.933 -5.248 13.580 1.00 89.88 74 ILE A O 1
ATOM 566 N N . GLY A 1 75 ? -6.094 -4.680 14.750 1.00 87.00 75 GLY A N 1
ATOM 567 C CA . GLY A 1 75 ? -6.777 -4.366 16.008 1.00 87.00 75 GLY A CA 1
ATOM 568 C C . GLY A 1 75 ? -7.127 -5.567 16.886 1.00 87.00 75 GLY A C 1
ATOM 569 O O . GLY A 1 75 ? -7.792 -5.378 17.901 1.00 87.00 75 GLY A O 1
ATOM 570 N N . ARG A 1 76 ? -6.660 -6.776 16.543 1.00 89.12 76 ARG A N 1
ATOM 571 C CA . ARG A 1 76 ? -6.930 -8.010 17.302 1.00 89.12 76 ARG A CA 1
ATOM 572 C C . ARG A 1 76 ? -6.128 -8.127 18.607 1.00 89.12 76 ARG A C 1
ATOM 574 O O . ARG A 1 76 ? -6.592 -8.772 19.537 1.00 89.12 76 ARG A O 1
ATOM 581 N N . GLU A 1 77 ? -4.960 -7.490 18.698 1.00 82.25 77 GLU A N 1
ATOM 582 C CA . GLU A 1 77 ? -4.092 -7.517 19.895 1.00 82.25 77 GLU A CA 1
ATOM 583 C C . GLU A 1 77 ? -4.598 -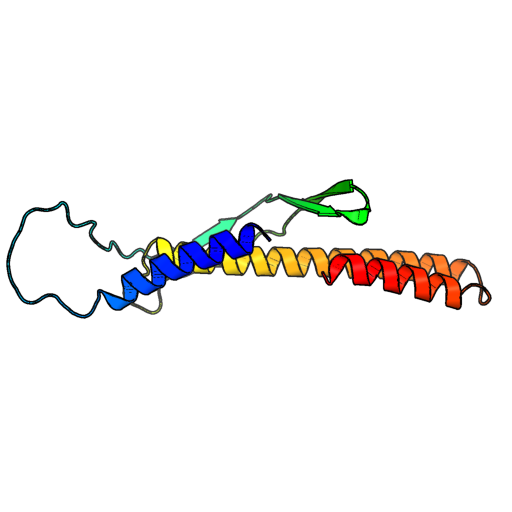6.637 21.057 1.00 82.25 77 GLU A C 1
ATOM 585 O O . GLU A 1 77 ? -4.019 -6.637 22.140 1.00 82.25 77 GLU A O 1
ATOM 590 N N . GLY A 1 78 ? -5.683 -5.884 20.856 1.00 80.38 78 GLY A N 1
ATOM 591 C CA . GLY A 1 78 ? -6.275 -5.015 21.872 1.00 80.38 78 GLY A CA 1
ATOM 592 C C . GLY A 1 78 ? -7.793 -4.932 21.740 1.00 80.38 78 GLY A C 1
ATOM 593 O O . GLY A 1 78 ? -8.442 -5.835 21.224 1.00 80.38 78 GLY A O 1
ATOM 594 N N . SER A 1 79 ? -8.386 -3.824 22.181 1.00 84.75 79 SER A N 1
ATOM 595 C CA . SER A 1 79 ? -9.842 -3.601 22.134 1.00 84.75 79 SER A CA 1
ATOM 596 C C . SER A 1 79 ? -10.343 -3.081 20.773 1.00 84.75 79 SER A C 1
ATOM 598 O O . SER A 1 79 ? -11.276 -2.278 20.728 1.00 84.75 79 SER A O 1
ATOM 600 N N . GLY A 1 80 ? -9.702 -3.479 19.669 1.00 86.19 80 GLY A N 1
ATOM 601 C CA . GLY A 1 80 ? -9.920 -2.906 18.338 1.00 86.19 80 GLY A CA 1
ATOM 602 C C . GLY A 1 80 ? -9.173 -1.587 18.099 1.00 86.19 80 GLY A C 1
ATOM 603 O O . GLY A 1 80 ? -8.611 -0.981 19.013 1.00 86.19 80 GLY A O 1
ATOM 604 N N . VAL A 1 81 ? -9.175 -1.135 16.845 1.00 88.94 81 VAL A N 1
ATOM 605 C CA . VAL A 1 81 ? -8.566 0.133 16.401 1.00 88.94 81 VAL A CA 1
ATOM 606 C C . VAL A 1 81 ? -9.626 1.090 15.878 1.00 88.94 81 VAL A C 1
ATOM 608 O O . VAL A 1 81 ? -10.685 0.665 15.422 1.00 88.94 81 VAL A O 1
ATOM 611 N N . THR A 1 82 ? -9.358 2.392 15.899 1.00 89.81 82 THR A N 1
ATOM 612 C CA . THR A 1 82 ? -10.230 3.342 15.194 1.00 89.81 82 THR A CA 1
ATOM 613 C C . THR A 1 82 ? -10.047 3.231 13.679 1.00 89.81 82 THR A C 1
ATOM 615 O O . THR A 1 82 ? -9.028 2.736 13.186 1.00 89.81 82 THR A O 1
ATOM 618 N N . ILE A 1 83 ? -11.011 3.744 12.910 1.00 86.88 83 ILE A N 1
ATOM 619 C CA . ILE A 1 83 ? -10.901 3.800 11.445 1.00 86.88 83 ILE A CA 1
ATOM 620 C C . ILE A 1 83 ? -9.653 4.583 11.018 1.00 86.88 83 ILE A C 1
ATOM 622 O O . ILE A 1 83 ? -8.919 4.123 10.143 1.00 86.88 83 ILE A O 1
ATOM 626 N N . ALA A 1 84 ? -9.346 5.708 11.672 1.00 85.69 84 ALA A N 1
ATOM 627 C CA . ALA A 1 84 ? -8.147 6.484 11.365 1.00 85.69 84 ALA A CA 1
ATOM 628 C C . ALA A 1 84 ? -6.863 5.678 11.621 1.00 85.69 84 ALA A C 1
ATOM 630 O O . ALA A 1 84 ? -5.972 5.654 10.774 1.00 85.69 84 ALA A O 1
ATOM 631 N N . GLN A 1 85 ? -6.785 4.956 12.742 1.00 86.56 85 GLN A N 1
ATOM 632 C CA . GLN A 1 85 ? -5.651 4.079 13.047 1.00 86.56 85 GLN A CA 1
ATOM 633 C C . GLN A 1 85 ? -5.504 2.947 12.025 1.00 86.56 85 GLN A C 1
ATOM 635 O O . GLN A 1 85 ? -4.390 2.679 11.569 1.00 86.56 85 GLN A O 1
ATOM 640 N N . SER A 1 86 ? -6.614 2.323 11.618 1.00 88.50 86 SER A N 1
ATOM 641 C CA . SER A 1 86 ? -6.594 1.302 10.567 1.00 88.50 86 SER A CA 1
ATOM 642 C C . SER A 1 86 ? -6.071 1.872 9.243 1.00 88.50 86 SER A C 1
ATOM 644 O O . SER A 1 86 ? -5.183 1.284 8.633 1.00 88.50 86 SER A O 1
ATOM 646 N N . ALA A 1 87 ? -6.502 3.076 8.852 1.00 87.81 87 ALA A N 1
ATOM 647 C CA . ALA A 1 87 ? -6.039 3.740 7.638 1.00 87.81 87 ALA A CA 1
ATOM 648 C C . ALA A 1 87 ? -4.529 4.038 7.666 1.00 87.81 87 ALA A C 1
ATOM 650 O O . ALA A 1 87 ? -3.860 3.874 6.645 1.00 87.81 87 ALA A O 1
ATOM 651 N N . VAL A 1 88 ? -3.961 4.412 8.823 1.00 88.75 88 VAL A N 1
ATOM 652 C CA . VAL A 1 88 ? -2.500 4.575 8.967 1.00 88.75 88 VAL A CA 1
ATOM 653 C C . VAL A 1 88 ? -1.765 3.265 8.680 1.00 88.75 88 VAL A C 1
ATOM 655 O O . VAL 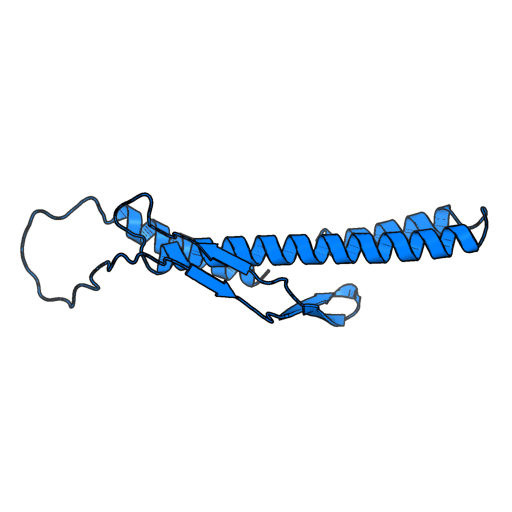A 1 88 ? -0.759 3.284 7.973 1.00 88.75 88 VAL A O 1
ATOM 658 N N . LEU A 1 89 ? -2.234 2.143 9.234 1.00 88.75 89 LEU A N 1
ATOM 659 C CA . LEU A 1 89 ? -1.602 0.833 9.043 1.00 88.75 89 LEU A CA 1
ATOM 660 C C . LEU A 1 89 ? -1.635 0.413 7.571 1.00 88.75 89 LEU A C 1
ATOM 662 O O . LEU A 1 89 ? -0.606 0.042 7.013 1.00 88.75 89 LEU A O 1
ATOM 666 N N . ILE A 1 90 ? -2.790 0.575 6.926 1.00 89.94 90 ILE A N 1
ATOM 667 C CA . ILE A 1 90 ? -2.986 0.238 5.512 1.00 89.94 90 ILE A CA 1
ATOM 668 C C . ILE A 1 90 ? -2.064 1.072 4.620 1.00 89.94 90 ILE A C 1
ATOM 670 O O . ILE A 1 90 ? -1.356 0.533 3.773 1.00 89.94 90 ILE A O 1
ATOM 674 N N . LEU A 1 91 ? -2.017 2.390 4.830 1.00 88.50 91 LEU A N 1
ATOM 675 C CA . LEU A 1 91 ? -1.186 3.281 4.018 1.00 88.50 91 LEU A CA 1
ATOM 676 C C . LEU A 1 91 ? 0.313 3.046 4.214 1.00 88.50 91 LEU A C 1
ATOM 678 O O . LEU A 1 91 ? 1.079 3.206 3.263 1.00 88.50 91 LEU A O 1
ATOM 682 N N . LYS A 1 92 ? 0.743 2.665 5.422 1.00 89.00 92 LYS A N 1
ATOM 683 C CA . LYS A 1 92 ? 2.134 2.263 5.669 1.00 89.00 92 LYS A CA 1
ATOM 684 C C . LYS A 1 92 ? 2.502 1.026 4.856 1.00 89.00 92 LYS A C 1
ATOM 686 O O . LYS A 1 92 ? 3.545 1.038 4.207 1.00 89.00 92 LYS A O 1
ATOM 691 N N . GLU A 1 93 ? 1.637 0.018 4.836 1.00 88.50 93 GLU A N 1
ATOM 692 C CA . GLU A 1 93 ? 1.873 -1.196 4.053 1.00 88.50 93 GLU A CA 1
ATOM 693 C C . GLU A 1 93 ? 1.878 -0.904 2.546 1.00 88.50 93 GLU A C 1
ATOM 695 O O . GLU A 1 93 ? 2.767 -1.344 1.820 1.00 88.50 93 GLU A O 1
ATOM 700 N N . MET A 1 94 ? 0.950 -0.069 2.066 1.00 85.56 94 MET A N 1
ATOM 701 C CA . MET A 1 94 ? 0.940 0.385 0.670 1.00 85.56 94 MET A CA 1
ATOM 702 C C . MET A 1 94 ? 2.226 1.123 0.287 1.00 85.56 94 MET A C 1
ATOM 704 O O . MET A 1 94 ? 2.762 0.899 -0.799 1.00 85.56 94 MET A O 1
ATOM 708 N N . LYS A 1 95 ? 2.751 1.976 1.176 1.00 84.88 95 LYS A N 1
ATOM 709 C CA . LYS A 1 95 ? 4.035 2.659 0.971 1.00 84.88 95 LYS A CA 1
ATOM 710 C C . LYS A 1 95 ? 5.191 1.658 0.898 1.00 84.88 95 LYS A C 1
ATOM 712 O O . LYS A 1 95 ? 5.991 1.749 -0.028 1.00 84.88 95 LYS A O 1
ATOM 717 N N . ALA A 1 96 ? 5.251 0.693 1.816 1.00 86.19 96 ALA A N 1
ATOM 718 C CA . ALA A 1 96 ? 6.280 -0.348 1.815 1.00 86.19 96 ALA A CA 1
ATOM 719 C C . ALA A 1 96 ? 6.227 -1.209 0.539 1.00 86.19 96 ALA A C 1
ATOM 721 O O . ALA A 1 96 ? 7.254 -1.470 -0.084 1.00 86.19 96 ALA A O 1
ATOM 722 N N . SER A 1 97 ? 5.025 -1.579 0.094 1.00 84.69 97 SER A N 1
ATOM 723 C CA . SER A 1 97 ? 4.803 -2.320 -1.151 1.00 84.69 97 SER A CA 1
ATOM 724 C C . SER A 1 97 ? 5.244 -1.531 -2.395 1.00 84.69 97 SER A C 1
ATOM 726 O O . SER A 1 97 ? 5.902 -2.074 -3.290 1.00 84.69 97 SER A O 1
ATOM 728 N N . LEU A 1 98 ? 4.967 -0.223 -2.436 1.00 81.88 98 LEU A N 1
ATOM 729 C CA . LEU A 1 98 ? 5.433 0.673 -3.498 1.00 81.88 98 LEU A CA 1
ATOM 730 C C . LEU A 1 98 ? 6.968 0.799 -3.515 1.00 81.88 98 LEU A C 1
ATOM 732 O O . LEU A 1 98 ? 7.589 0.752 -4.581 1.00 81.88 98 LEU A O 1
ATOM 736 N N . GLU A 1 99 ? 7.594 0.923 -2.345 1.00 82.19 99 GLU A N 1
ATOM 737 C CA . GLU A 1 99 ? 9.055 0.953 -2.196 1.00 82.19 99 GLU A CA 1
ATOM 738 C C . GLU A 1 99 ? 9.695 -0.370 -2.644 1.00 82.19 99 GLU A C 1
ATOM 740 O O . GLU A 1 99 ? 10.649 -0.371 -3.422 1.00 82.19 99 GLU A O 1
ATOM 745 N N . ALA A 1 100 ? 9.131 -1.513 -2.252 1.00 80.62 100 ALA A N 1
ATOM 746 C CA . ALA A 1 100 ? 9.604 -2.823 -2.694 1.00 80.62 100 ALA A CA 1
ATOM 747 C C . ALA A 1 100 ? 9.477 -3.001 -4.219 1.00 80.62 100 ALA A C 1
ATOM 749 O O . ALA A 1 100 ? 10.386 -3.518 -4.872 1.00 80.62 100 ALA A O 1
ATOM 750 N N . SER A 1 101 ? 8.371 -2.537 -4.806 1.00 75.94 101 SER A N 1
ATOM 751 C CA . SER A 1 101 ? 8.128 -2.613 -6.254 1.00 75.94 101 SER A CA 1
ATOM 752 C C . SER A 1 101 ? 9.103 -1.738 -7.041 1.00 75.94 101 SER A C 1
ATOM 754 O O . SER A 1 101 ? 9.645 -2.163 -8.062 1.00 75.94 101 SER A O 1
ATOM 756 N N . THR A 1 102 ? 9.403 -0.539 -6.536 1.00 74.19 102 THR A N 1
ATOM 757 C CA . THR A 1 102 ? 10.410 0.347 -7.138 1.00 74.19 102 THR A CA 1
ATOM 758 C C . THR A 1 102 ? 11.830 -0.200 -7.006 1.00 74.19 102 THR A C 1
ATOM 760 O O . THR A 1 102 ? 12.604 -0.079 -7.953 1.00 74.19 102 THR A O 1
ATOM 763 N N . VAL A 1 103 ? 12.185 -0.858 -5.895 1.00 74.38 103 VAL A N 1
ATOM 764 C CA . VAL A 1 103 ? 13.479 -1.557 -5.762 1.00 74.38 103 VAL A CA 1
ATOM 765 C C . VAL A 1 103 ? 13.607 -2.684 -6.789 1.00 74.38 103 VAL A C 1
ATOM 767 O O . VAL A 1 103 ? 14.608 -2.728 -7.500 1.00 74.38 103 VAL A O 1
ATOM 770 N N . LYS A 1 104 ? 12.583 -3.531 -6.951 1.00 72.12 104 LYS A N 1
ATOM 771 C CA . LYS A 1 104 ? 12.585 -4.611 -7.958 1.00 72.12 104 LYS A CA 1
ATOM 772 C C . LYS A 1 104 ? 12.736 -4.087 -9.388 1.00 72.12 104 LYS A C 1
ATOM 774 O O . LYS A 1 104 ? 13.474 -4.664 -10.188 1.00 72.12 104 LYS A O 1
ATOM 779 N N . LEU A 1 105 ? 12.078 -2.972 -9.710 1.00 70.19 105 LEU A N 1
ATOM 780 C CA . LEU A 1 105 ? 12.251 -2.278 -10.991 1.00 70.19 105 LEU A CA 1
ATOM 781 C C . LEU A 1 105 ? 13.696 -1.811 -11.192 1.00 70.19 105 LEU A C 1
ATOM 783 O O . LEU A 1 105 ? 14.266 -2.062 -12.253 1.00 70.19 105 LEU A O 1
ATOM 787 N N . ARG A 1 106 ? 14.312 -1.196 -10.172 1.00 68.12 106 ARG A N 1
ATOM 788 C CA . ARG A 1 106 ? 15.726 -0.785 -10.224 1.00 68.12 106 ARG A CA 1
ATOM 789 C C . ARG A 1 106 ? 16.657 -1.979 -10.408 1.00 68.12 106 ARG A C 1
ATOM 791 O O . ARG A 1 106 ? 17.570 -1.897 -11.219 1.00 68.12 106 ARG A O 1
ATOM 798 N N . GLU A 1 107 ? 16.443 -3.076 -9.686 1.00 71.12 107 GLU A N 1
ATOM 799 C CA . GLU A 1 107 ? 17.259 -4.289 -9.813 1.00 71.12 107 GLU A CA 1
ATOM 800 C C . GLU A 1 107 ? 17.156 -4.903 -11.208 1.00 71.12 107 GLU A C 1
ATOM 802 O O . GLU A 1 107 ? 18.176 -5.266 -11.792 1.00 71.12 107 GLU A O 1
ATOM 807 N N . THR A 1 108 ? 15.945 -4.970 -11.763 1.00 70.69 108 THR A N 1
ATOM 808 C CA . THR A 1 108 ? 15.705 -5.507 -13.109 1.00 70.69 108 THR A CA 1
ATOM 809 C C . THR A 1 108 ? 16.384 -4.631 -14.162 1.00 70.69 108 THR A C 1
ATOM 811 O O . THR A 1 108 ? 17.198 -5.128 -14.936 1.00 70.69 108 THR A O 1
ATOM 814 N N . GLN A 1 109 ? 16.173 -3.310 -14.113 1.00 68.00 109 GLN A N 1
ATOM 815 C CA . GLN A 1 109 ? 16.830 -2.363 -15.023 1.00 68.00 109 GLN A CA 1
ATOM 816 C C . GLN A 1 109 ? 18.358 -2.380 -14.888 1.00 68.00 109 GLN A C 1
ATOM 818 O O . GLN A 1 109 ? 19.068 -2.335 -15.891 1.00 68.00 109 GLN A O 1
ATOM 823 N N . LEU A 1 110 ? 18.884 -2.478 -13.665 1.00 65.25 110 LEU A N 1
ATOM 824 C CA . LEU A 1 110 ? 20.322 -2.557 -13.415 1.00 65.25 110 LEU A CA 1
ATOM 825 C C . LEU A 1 110 ? 20.914 -3.860 -13.958 1.00 65.25 110 LEU A C 1
ATOM 827 O O . LEU A 1 110 ? 22.016 -3.853 -14.503 1.00 65.25 110 LEU A O 1
ATOM 831 N N . LYS A 1 111 ? 20.197 -4.978 -13.824 1.00 70.31 111 LYS A N 1
ATOM 832 C CA . LYS A 1 111 ? 20.622 -6.284 -14.334 1.00 70.31 111 LYS A CA 1
ATOM 833 C C . LYS A 1 111 ? 20.610 -6.313 -15.861 1.00 70.31 111 LYS A C 1
ATOM 835 O O . LYS A 1 111 ? 21.572 -6.798 -16.451 1.00 70.31 111 LYS A O 1
ATOM 840 N N . ASP A 1 112 ? 19.596 -5.729 -16.489 1.00 70.31 112 ASP A N 1
ATOM 841 C CA . ASP A 1 112 ? 19.502 -5.620 -17.946 1.00 70.31 112 ASP A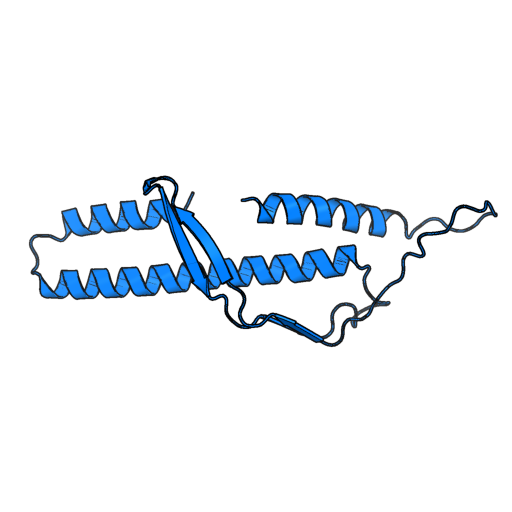 CA 1
ATOM 842 C C . ASP A 1 112 ? 20.575 -4.686 -18.513 1.00 70.31 112 ASP A C 1
ATOM 844 O O . ASP A 1 112 ? 21.280 -5.056 -19.452 1.00 70.31 112 ASP A O 1
ATOM 848 N N . ALA A 1 113 ? 20.795 -3.530 -17.880 1.00 65.06 113 ALA A N 1
ATOM 849 C CA . ALA A 1 113 ? 21.878 -2.617 -18.236 1.00 65.06 113 ALA A CA 1
ATOM 850 C C . ALA A 1 113 ? 23.258 -3.269 -18.053 1.00 65.06 113 ALA A C 1
ATOM 852 O O . ALA A 1 113 ? 24.119 -3.154 -18.924 1.00 65.06 113 ALA A O 1
ATOM 853 N N . LYS A 1 114 ? 23.469 -4.011 -16.958 1.00 61.94 114 LYS A N 1
ATOM 854 C CA . LYS A 1 114 ? 24.707 -4.764 -16.712 1.00 61.94 114 LYS A CA 1
ATOM 855 C C . LYS A 1 114 ? 24.918 -5.860 -17.756 1.00 61.94 114 LYS A C 1
ATOM 857 O O . LYS A 1 114 ? 26.030 -6.013 -18.246 1.00 61.94 114 LYS A O 1
ATOM 862 N N . ASN A 1 115 ? 23.881 -6.609 -18.116 1.00 70.25 115 ASN A N 1
ATOM 863 C CA . ASN A 1 115 ? 23.971 -7.661 -19.128 1.00 70.25 115 ASN A CA 1
ATOM 864 C C . ASN A 1 115 ? 24.230 -7.089 -20.528 1.00 70.25 115 ASN A C 1
ATOM 866 O O . ASN A 1 115 ? 25.013 -7.665 -21.280 1.00 70.25 115 ASN A O 1
ATOM 870 N N . ALA A 1 116 ? 23.624 -5.950 -20.871 1.00 65.88 116 ALA A N 1
ATOM 871 C CA . ALA A 1 116 ? 23.917 -5.227 -22.107 1.00 65.88 116 ALA A CA 1
ATOM 872 C C . ALA A 1 116 ? 25.367 -4.712 -22.128 1.00 65.88 116 ALA A C 1
ATOM 874 O O . ALA A 1 116 ? 26.068 -4.901 -23.118 1.00 65.88 116 ALA A O 1
ATOM 875 N N . LEU A 1 117 ? 25.852 -4.165 -21.009 1.00 58.69 117 LEU A N 1
ATOM 876 C CA . LEU A 1 117 ? 27.226 -3.678 -20.859 1.00 58.69 117 LEU A CA 1
ATOM 877 C C . LEU A 1 117 ? 28.266 -4.804 -20.956 1.00 58.69 117 LEU A C 1
ATOM 879 O O . LEU A 1 117 ? 29.273 -4.664 -21.644 1.00 58.69 117 LEU A O 1
ATOM 883 N N . LEU A 1 118 ? 28.005 -5.949 -20.319 1.00 63.53 118 LEU A N 1
ATOM 884 C CA . LEU A 1 118 ? 28.868 -7.134 -20.397 1.00 63.53 118 LEU A CA 1
ATOM 885 C C . LEU A 1 118 ? 28.956 -7.698 -21.822 1.00 63.53 118 LEU A C 1
ATOM 887 O O . LEU A 1 118 ? 29.971 -8.291 -22.180 1.00 63.53 118 LEU A O 1
ATOM 891 N N . ARG A 1 119 ? 27.921 -7.491 -22.645 1.00 66.00 119 ARG A N 1
ATOM 892 C CA . ARG A 1 119 ? 27.910 -7.875 -24.063 1.00 66.00 119 ARG A CA 1
ATOM 893 C C . ARG A 1 119 ? 28.655 -6.890 -24.970 1.00 66.00 119 ARG A C 1
ATOM 895 O O . ARG A 1 119 ? 28.958 -7.265 -26.097 1.00 66.00 119 ARG A O 1
ATOM 902 N N . GLN A 1 120 ? 28.964 -5.674 -24.507 1.00 59.59 120 GLN A N 1
ATOM 903 C CA . GLN A 1 120 ? 29.498 -4.590 -25.348 1.00 59.59 120 GLN A CA 1
ATOM 904 C C . GLN A 1 120 ? 31.007 -4.299 -25.173 1.00 59.59 120 GLN A C 1
ATOM 906 O O . GLN A 1 120 ? 31.538 -3.433 -25.859 1.00 59.59 120 GLN A O 1
ATOM 911 N N . GLY A 1 121 ? 31.732 -5.063 -24.347 1.00 53.44 121 GLY A N 1
ATOM 912 C CA . GLY A 1 121 ? 33.200 -4.989 -24.251 1.00 53.44 121 GLY A CA 1
ATOM 913 C C . GLY A 1 121 ? 33.746 -3.881 -23.329 1.00 53.44 121 GLY A C 1
ATOM 914 O O . GLY A 1 121 ? 33.094 -2.875 -23.059 1.00 53.44 121 GLY A O 1
ATOM 915 N N . LYS A 1 122 ? 34.964 -4.109 -22.810 1.00 54.53 122 LYS A N 1
ATOM 916 C CA . LYS A 1 122 ? 35.592 -3.452 -21.640 1.00 54.53 122 LYS A CA 1
ATOM 917 C C . LYS A 1 122 ? 35.815 -1.928 -21.715 1.00 54.53 122 LYS A C 1
ATOM 919 O O . LYS A 1 122 ? 36.012 -1.323 -20.668 1.00 54.53 122 LYS A O 1
ATOM 924 N N . ASP A 1 123 ? 35.721 -1.284 -22.876 1.00 56.91 123 ASP A N 1
ATOM 925 C CA . ASP A 1 123 ? 36.155 0.120 -23.024 1.00 56.91 123 ASP A CA 1
ATOM 926 C C . ASP A 1 123 ? 35.070 1.178 -22.726 1.00 56.91 123 ASP A C 1
ATOM 928 O O . ASP A 1 123 ? 35.319 2.379 -22.822 1.00 56.91 123 ASP A O 1
ATOM 932 N N . THR A 1 124 ? 33.863 0.765 -22.312 1.00 56.03 124 THR A N 1
ATOM 933 C CA . THR A 1 124 ? 32.723 1.681 -22.053 1.00 56.03 124 THR A CA 1
ATOM 934 C C . THR A 1 124 ? 32.293 1.724 -20.575 1.00 56.03 124 THR A C 1
ATOM 936 O O . THR A 1 124 ? 31.215 2.214 -20.234 1.00 56.03 124 THR A O 1
ATOM 939 N N . GLU A 1 125 ? 33.126 1.218 -19.663 1.00 59.59 125 GLU A N 1
ATOM 940 C CA . GLU A 1 125 ? 32.784 1.048 -18.243 1.00 59.59 125 GLU A CA 1
ATOM 941 C C . GLU A 1 125 ? 32.537 2.384 -17.507 1.00 59.59 125 GLU A C 1
ATOM 943 O O . GLU A 1 125 ? 31.608 2.491 -16.704 1.00 59.59 125 GLU A O 1
ATOM 948 N N . GLU A 1 126 ? 33.301 3.434 -17.824 1.00 61.50 126 GLU A N 1
ATOM 949 C CA . GLU A 1 126 ? 33.188 4.762 -17.193 1.00 61.50 126 GLU A CA 1
ATOM 950 C C . GLU A 1 126 ? 31.906 5.511 -17.604 1.00 61.50 126 GLU A C 1
ATOM 952 O O . GLU A 1 126 ? 31.185 6.040 -16.754 1.00 61.50 126 GLU A O 1
ATOM 957 N N . LYS A 1 127 ? 31.546 5.486 -18.896 1.00 58.97 127 LYS A N 1
ATOM 958 C CA . LYS A 1 127 ? 30.283 6.078 -19.382 1.00 58.97 127 LYS A CA 1
ATOM 959 C C . LYS A 1 127 ? 29.064 5.334 -18.838 1.00 58.97 127 LYS A C 1
ATOM 961 O O . LYS A 1 127 ? 28.069 5.961 -18.480 1.00 58.97 127 LYS A O 1
ATOM 966 N N . ALA A 1 128 ? 29.151 4.011 -18.715 1.00 58.62 128 ALA A N 1
ATOM 967 C CA . ALA A 1 128 ? 28.070 3.206 -18.162 1.00 58.62 128 ALA A CA 1
ATOM 968 C C . ALA A 1 128 ? 27.880 3.429 -16.654 1.00 58.62 128 ALA A C 1
ATOM 970 O O . ALA A 1 128 ? 26.746 3.550 -16.193 1.00 58.62 128 ALA A O 1
ATOM 971 N N . LYS A 1 129 ? 28.967 3.565 -15.879 1.00 61.91 129 LYS A N 1
ATOM 972 C CA . LYS A 1 129 ? 28.892 3.949 -14.459 1.00 61.91 129 LYS A CA 1
ATOM 973 C C . LYS A 1 129 ? 28.242 5.322 -14.273 1.00 61.91 129 LYS A C 1
ATOM 975 O O . LYS A 1 129 ? 27.464 5.479 -13.334 1.00 61.91 129 LYS A O 1
ATOM 980 N N . GLY A 1 130 ? 28.509 6.276 -15.170 1.00 65.88 130 GLY A N 1
ATOM 981 C CA . GLY A 1 130 ? 27.860 7.592 -15.195 1.00 65.88 130 GLY A CA 1
ATOM 982 C C . GLY A 1 130 ? 26.343 7.501 -15.382 1.00 65.88 130 GLY A C 1
ATOM 983 O O . GLY A 1 130 ? 25.595 7.976 -14.530 1.00 65.88 130 GLY A O 1
ATOM 984 N N . LEU A 1 131 ? 25.891 6.789 -16.419 1.00 61.75 131 LEU A N 1
ATOM 985 C CA . LEU A 1 131 ? 24.464 6.603 -16.720 1.00 61.75 131 LEU A CA 1
ATOM 986 C C . LEU A 1 131 ? 23.722 5.814 -15.633 1.00 61.75 131 LEU A C 1
ATOM 988 O O . LEU A 1 131 ? 22.575 6.120 -15.317 1.00 61.75 131 LEU A O 1
ATOM 992 N N . LEU A 1 132 ? 24.376 4.828 -15.011 1.00 63.06 132 LEU A N 1
ATOM 993 C CA . LEU A 1 132 ? 23.808 4.089 -13.882 1.00 63.06 132 LEU A CA 1
ATOM 994 C C . LEU A 1 132 ? 23.714 4.950 -12.618 1.00 63.06 132 LEU A C 1
ATOM 996 O O . LEU A 1 132 ? 22.731 4.842 -11.888 1.00 63.06 132 LEU A O 1
ATOM 1000 N N . LYS A 1 133 ? 24.695 5.826 -12.356 1.00 65.12 133 LYS A N 1
ATOM 1001 C CA . LYS A 1 133 ? 24.632 6.791 -11.245 1.00 65.12 133 LYS A CA 1
ATOM 1002 C C . LYS A 1 133 ? 23.538 7.830 -11.462 1.00 65.12 133 LYS A C 1
ATOM 1004 O O . LYS A 1 133 ? 22.808 8.127 -10.521 1.00 65.12 133 LYS A O 1
ATOM 1009 N N . GLU A 1 134 ? 23.408 8.362 -12.675 1.00 63.28 134 GLU A N 1
ATOM 1010 C CA . GLU A 1 134 ? 22.337 9.297 -13.039 1.00 63.28 134 GLU A CA 1
ATOM 1011 C C . GLU A 1 134 ? 20.961 8.623 -12.952 1.00 63.28 134 GLU A C 1
ATOM 1013 O O . GLU A 1 134 ? 20.058 9.150 -12.303 1.00 63.28 134 GLU A O 1
ATOM 1018 N N . GLY A 1 135 ? 20.844 7.399 -13.479 1.00 59.84 135 GLY A N 1
ATOM 1019 C CA . GLY A 1 135 ? 19.673 6.531 -13.360 1.00 59.84 135 GLY A CA 1
ATOM 1020 C C . GLY A 1 135 ? 19.271 6.243 -11.914 1.00 59.84 135 GLY A C 1
ATOM 1021 O O . GLY A 1 135 ? 18.103 6.359 -11.565 1.00 59.84 135 GLY A O 1
ATOM 1022 N N . LEU A 1 136 ? 20.223 5.916 -11.033 1.00 61.03 136 LEU A N 1
ATOM 1023 C CA . LEU A 1 136 ? 19.936 5.682 -9.612 1.00 61.03 136 LEU A CA 1
ATOM 1024 C C . LEU A 1 136 ? 19.565 6.966 -8.861 1.00 61.03 136 LEU A C 1
ATOM 1026 O O . LEU A 1 136 ? 18.712 6.931 -7.972 1.00 61.03 136 LEU A O 1
ATOM 1030 N N . ASN A 1 137 ? 20.203 8.089 -9.193 1.00 62.84 137 ASN A N 1
ATOM 1031 C CA . ASN A 1 137 ? 19.926 9.376 -8.556 1.00 62.84 137 ASN A CA 1
ATOM 1032 C C . ASN A 1 137 ? 18.532 9.915 -8.909 1.00 62.84 137 ASN A C 1
ATOM 1034 O O . ASN A 1 137 ? 17.942 10.613 -8.086 1.00 62.84 137 ASN A O 1
ATOM 1038 N N . LEU A 1 138 ? 17.968 9.529 -10.059 1.00 57.66 138 LEU A N 1
ATOM 1039 C CA . LEU A 1 138 ? 16.581 9.827 -10.441 1.00 57.66 138 LEU A CA 1
ATOM 1040 C C . LEU A 1 138 ? 15.537 9.231 -9.491 1.00 57.66 138 LEU A C 1
ATOM 1042 O O . LEU A 1 138 ? 14.422 9.737 -9.429 1.00 57.66 138 LEU A O 1
ATOM 1046 N N . PHE A 1 139 ? 15.887 8.181 -8.746 1.00 53.09 139 PHE A N 1
ATOM 1047 C CA . PHE A 1 139 ? 14.969 7.520 -7.823 1.00 53.09 139 PHE A CA 1
ATOM 1048 C C . PHE A 1 139 ? 15.305 7.740 -6.340 1.00 53.09 139 PHE A C 1
ATOM 1050 O O . PHE A 1 139 ? 14.611 7.196 -5.481 1.00 53.09 139 PHE A O 1
ATOM 1057 N N . LYS A 1 140 ? 16.385 8.470 -6.029 1.00 53.19 140 LYS A N 1
ATOM 1058 C CA . LYS A 1 140 ? 16.808 8.804 -4.655 1.00 53.19 140 LYS A CA 1
ATOM 1059 C C . LYS A 1 140 ? 16.271 10.152 -4.155 1.00 53.19 140 LYS A C 1
ATOM 1061 O O . LYS A 1 140 ? 16.502 10.472 -2.991 1.00 53.19 140 LYS A O 1
ATOM 1066 N N . LYS A 1 141 ? 15.616 10.934 -5.014 1.00 43.22 141 LYS A N 1
ATOM 1067 C CA . LYS A 1 141 ? 15.066 12.258 -4.703 1.00 43.22 141 LYS A CA 1
ATOM 1068 C C . LYS A 1 141 ? 13.544 12.210 -4.678 1.00 43.22 141 LYS A C 1
ATOM 1070 O O . LYS A 1 141 ? 12.969 12.961 -3.865 1.00 43.22 141 LYS A O 1
#

Secondary structure (DSSP, 8-state):
-HHHHHHHHHHHHHHHHHHTSS---S----S-------B-EEEEEE-S-EEEEEEGGGTEEEEEEPPPEEEEEETTTTT-B-HHHHHHHHHHHHHHHHHHHHHHHHHHHHHHHHHHHHHS-GGGHHHHHHHHHHHHHTT--

Foldseek 3Di:
DVLVVVLVVLVVVQVVLVVPPPDDDDDDDDDPPPPQDFDWDAKDKDPQDWDWDQLPVVSDTDIFTFHIDMDGGQQVVHPHGGPSVVVSVVSVSVVVSVVVRVVVVLVVVVVVLVVVVVVVDDPCVVVSVVVNVVVVVSVVD

Organism: NCBI:txid1903261

Radius of gyration: 22.7 Å; chains: 1; bounding box: 62×27×60 Å

Sequence (141 aa):
SNIETILKHIQSIADKEKGNEGQQAGTSSETPEKSKKKVIIDELVIRDAQATLLIPMLKLSVSIPLPEIRLTGIGREGSGVTIAQSAVLILKEMKASLEASTVKLRETQLKDAKNALLRQGKDTEEKAKGLLKEGLNLFKK

pLDDT: mean 73.44, std 15.09, range [36.59, 93.88]